Protein AF-A0AAN7FK63-F1 (afdb_monomer_lite)

pLDDT: mean 88.04, std 8.37, range [60.53, 97.31]

Radius of gyration: 12.56 Å; chains: 1; bounding box: 28×24×36 Å

Organism: Quercus rubra (NCBI:txid3512)

Secondary structure (DSSP, 8-state):
-HHHHHHSEEEEEE-STTEEEEEEE-SS-EEEEEEE--SS--EEEEETTEEEEE-SSPEEEETTSSS--EETT-----

Foldseek 3Di:
DVCQVPPFDWDKDDPPQQWIKIWRDDPVAIWIKTDRQAQQAWDWDQFPNDIDTQGHGWIFTGGRSPDTPDIPPDDDDD

Structure (mmCIF, N/CA/C/O backbone):
data_AF-A0AAN7FK63-F1
#
_entry.id   AF-A0AAN7FK63-F1
#
loop_
_atom_site.group_PDB
_atom_site.id
_atom_site.type_symbol
_atom_site.label_atom_id
_atom_site.label_alt_id
_atom_site.label_comp_id
_atom_site.label_asym_id
_atom_site.label_entity_id
_atom_site.label_seq_id
_atom_site.pdbx_PDB_ins_code
_atom_site.Cartn_x
_atom_site.Cartn_y
_atom_site.Cartn_z
_atom_site.occupancy
_atom_site.B_iso_or_equiv
_atom_site.auth_seq_id
_atom_site.auth_comp_id
_atom_site.auth_asym_id
_atom_site.auth_atom_id
_atom_site.pdbx_PDB_model_num
ATOM 1 N N . MET A 1 1 ? -16.948 6.094 2.308 1.00 77.94 1 MET A N 1
ATOM 2 C CA . MET A 1 1 ? -15.578 6.475 1.908 1.00 77.94 1 MET A CA 1
ATOM 3 C C . MET A 1 1 ? -15.380 7.984 1.9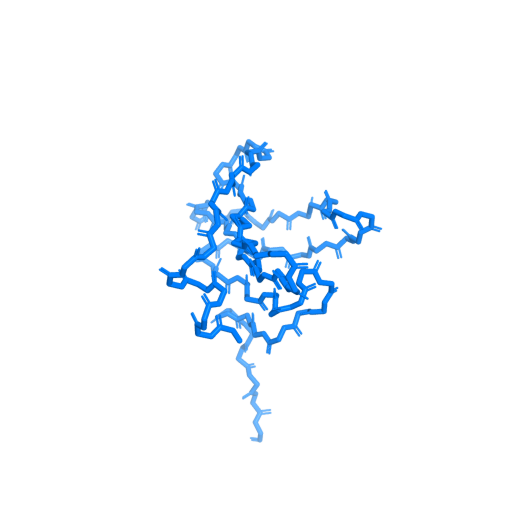66 1.00 77.94 1 MET A C 1
ATOM 5 O O . MET A 1 1 ? -14.476 8.388 2.673 1.00 77.94 1 MET A O 1
ATOM 9 N N . GLU A 1 2 ? -16.204 8.812 1.308 1.00 89.44 2 GLU A N 1
ATOM 10 C CA . GLU A 1 2 ? -16.013 10.280 1.265 1.00 89.44 2 GLU A CA 1
ATOM 11 C C . GLU A 1 2 ? -15.731 10.913 2.638 1.00 89.44 2 GLU A C 1
ATOM 13 O O . GLU A 1 2 ? -14.651 11.458 2.836 1.00 89.44 2 GLU A O 1
ATOM 18 N N . MET A 1 3 ? -16.627 10.728 3.617 1.00 92.00 3 MET A N 1
ATOM 19 C CA . MET A 1 3 ? -16.440 11.253 4.979 1.00 92.00 3 MET A CA 1
ATOM 20 C C . MET A 1 3 ? -15.105 10.840 5.612 1.00 92.00 3 MET A C 1
ATOM 22 O O . MET A 1 3 ? -14.434 11.665 6.227 1.00 92.00 3 MET A O 1
ATOM 26 N N . THR A 1 4 ? -14.706 9.579 5.443 1.00 93.81 4 THR A N 1
ATOM 27 C CA . THR A 1 4 ? -13.441 9.044 5.964 1.00 93.81 4 THR A CA 1
ATOM 28 C C . THR A 1 4 ? -12.233 9.673 5.280 1.00 93.81 4 THR A C 1
ATOM 30 O O . THR A 1 4 ? -11.251 9.971 5.949 1.00 93.81 4 THR A O 1
ATOM 33 N N . LEU A 1 5 ? -12.308 9.908 3.969 1.00 93.12 5 LEU A N 1
ATOM 34 C CA . LEU A 1 5 ? -11.214 10.502 3.201 1.00 93.12 5 LEU A CA 1
ATOM 35 C C . LEU A 1 5 ? -11.024 11.992 3.491 1.00 93.12 5 LEU A C 1
ATOM 37 O O . LEU A 1 5 ? -9.895 12.471 3.453 1.00 93.12 5 LEU A O 1
ATOM 41 N N . THR A 1 6 ? -12.102 12.727 3.769 1.00 94.38 6 THR A N 1
ATOM 42 C CA . THR A 1 6 ? -12.038 14.188 3.933 1.00 94.38 6 THR A CA 1
ATOM 43 C C . THR A 1 6 ? -11.937 14.647 5.386 1.00 94.38 6 THR A C 1
ATOM 45 O O . THR A 1 6 ? -11.489 15.764 5.627 1.00 94.38 6 THR A O 1
ATOM 48 N N . HIS A 1 7 ? -12.341 13.816 6.354 1.00 93.81 7 HIS A N 1
ATOM 49 C CA . HIS A 1 7 ? -12.343 14.170 7.782 1.00 93.81 7 HIS A CA 1
ATOM 50 C C . HIS A 1 7 ? -11.528 13.213 8.661 1.00 93.81 7 HIS A C 1
ATOM 52 O O . HIS A 1 7 ? -11.352 13.477 9.850 1.00 93.81 7 HIS A O 1
AT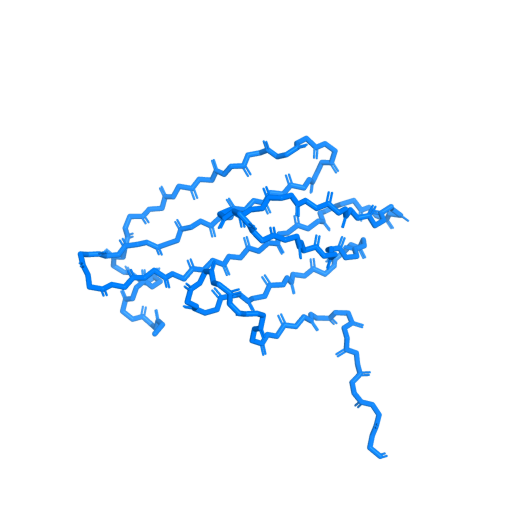OM 58 N N . GLY A 1 8 ? -11.067 12.086 8.112 1.00 94.44 8 GLY A N 1
ATOM 59 C CA . GLY A 1 8 ? -10.283 11.105 8.852 1.00 94.44 8 GLY A CA 1
ATOM 60 C C . GLY A 1 8 ? -8.856 11.569 9.135 1.00 94.44 8 GLY A C 1
ATOM 61 O O . GLY A 1 8 ? -8.287 12.391 8.416 1.00 94.44 8 GLY A O 1
ATOM 62 N N . SER A 1 9 ? -8.254 11.000 10.177 1.00 97.25 9 SER A N 1
ATOM 63 C CA . SER A 1 9 ? -6.817 11.111 10.399 1.00 97.25 9 SER A CA 1
ATOM 64 C C . SER A 1 9 ? -6.065 10.282 9.358 1.00 97.25 9 SER A C 1
ATOM 66 O O . SER A 1 9 ? -6.534 9.228 8.920 1.00 97.25 9 SER A O 1
ATOM 68 N N . VAL A 1 10 ? -4.896 10.778 8.952 1.00 97.31 10 VAL A N 1
ATOM 69 C CA . VAL A 1 10 ? -4.063 10.145 7.926 1.00 97.31 10 VAL A CA 1
ATOM 70 C C . VAL A 1 10 ? -2.814 9.565 8.567 1.00 97.31 10 VAL A C 1
ATOM 72 O O . VAL A 1 10 ? -2.140 10.229 9.353 1.00 97.31 10 VAL A O 1
ATOM 75 N N . SER A 1 11 ? -2.485 8.332 8.200 1.00 97.31 11 SER A N 1
ATOM 76 C CA . SER A 1 11 ? -1.212 7.694 8.532 1.00 97.31 11 SER A CA 1
ATOM 77 C C . SER A 1 11 ? -0.679 6.934 7.326 1.00 97.31 11 SER A C 1
ATOM 79 O O . SER A 1 11 ? -1.453 6.436 6.511 1.00 97.31 11 SER A O 1
ATOM 81 N N . THR A 1 12 ? 0.643 6.847 7.206 1.00 97.06 12 THR A N 1
ATOM 82 C CA . THR A 1 12 ? 1.297 6.141 6.101 1.00 97.06 12 THR A CA 1
ATOM 83 C C . THR A 1 12 ? 2.300 5.145 6.652 1.00 97.06 12 THR A C 1
ATOM 85 O O . THR A 1 12 ? 3.096 5.479 7.527 1.00 97.06 12 THR A O 1
ATOM 88 N N . ILE A 1 13 ? 2.261 3.929 6.117 1.00 96.50 13 ILE A N 1
ATOM 89 C CA . ILE A 1 13 ? 3.257 2.887 6.345 1.00 96.50 13 ILE A CA 1
ATOM 90 C C . ILE A 1 13 ? 4.130 2.806 5.097 1.00 96.50 13 ILE A C 1
ATOM 92 O O . ILE A 1 13 ? 3.612 2.661 3.988 1.00 96.50 13 ILE A O 1
ATOM 96 N N . ASP A 1 14 ? 5.440 2.899 5.289 1.00 95.44 14 ASP A N 1
ATOM 97 C CA . ASP A 1 14 ? 6.435 2.693 4.241 1.00 95.44 14 ASP A CA 1
ATOM 98 C C . ASP A 1 14 ? 6.905 1.232 4.269 1.00 95.44 14 ASP A C 1
ATOM 100 O O . ASP A 1 14 ? 7.357 0.734 5.303 1.00 95.44 14 ASP A O 1
ATOM 104 N N . PHE A 1 15 ? 6.770 0.537 3.140 1.00 94.25 15 PHE A N 1
ATOM 105 C CA . PHE A 1 15 ? 7.255 -0.834 2.955 1.00 94.25 15 PHE A CA 1
ATOM 106 C C . PHE A 1 15 ? 8.635 -0.880 2.281 1.00 94.25 15 PHE A C 1
ATOM 108 O O . PHE A 1 15 ? 9.151 -1.966 2.012 1.00 94.25 15 PHE A O 1
ATOM 115 N N . ASN A 1 16 ? 9.266 0.278 2.073 1.00 92.12 16 ASN A N 1
ATOM 116 C CA . ASN A 1 16 ? 10.449 0.513 1.254 1.00 92.12 16 ASN A CA 1
ATOM 117 C C . ASN A 1 16 ? 10.198 0.245 -0.238 1.00 92.12 16 ASN A C 1
ATOM 119 O O . ASN A 1 16 ? 9.103 -0.113 -0.667 1.00 92.12 16 ASN A O 1
ATOM 123 N N . ASN A 1 17 ? 11.237 0.453 -1.056 1.00 89.75 17 ASN A N 1
ATOM 124 C CA . ASN A 1 17 ? 11.207 0.227 -2.506 1.00 89.75 17 ASN A CA 1
ATOM 125 C C . ASN A 1 17 ? 10.029 0.924 -3.218 1.00 89.75 17 ASN A C 1
ATOM 127 O O . ASN A 1 17 ? 9.448 0.381 -4.156 1.00 89.75 17 ASN A O 1
ATOM 131 N N . SER A 1 18 ? 9.675 2.127 -2.752 1.00 92.44 18 SER A N 1
ATOM 132 C CA . SER A 1 18 ? 8.576 2.937 -3.293 1.00 92.44 18 SER A CA 1
ATOM 133 C C . SER A 1 18 ? 7.178 2.329 -3.111 1.00 92.44 18 SER A C 1
ATOM 135 O O . SER A 1 18 ? 6.249 2.714 -3.822 1.00 92.44 18 SER A O 1
ATOM 137 N N . VAL A 1 19 ? 7.014 1.418 -2.149 1.00 93.81 19 VAL A N 1
ATOM 138 C CA . VAL A 1 19 ? 5.730 0.803 -1.806 1.00 93.81 19 VAL A CA 1
ATOM 139 C C . VAL A 1 19 ? 5.221 1.367 -0.486 1.00 93.81 19 VAL A C 1
ATOM 141 O O . VAL A 1 19 ? 5.950 1.415 0.503 1.00 93.81 19 VAL A O 1
ATOM 144 N N . SER A 1 20 ? 3.955 1.772 -0.444 1.00 95.31 20 SER A N 1
ATOM 145 C CA . SER A 1 20 ? 3.348 2.355 0.751 1.00 95.31 20 SER A CA 1
ATOM 146 C C . SER A 1 20 ? 1.886 1.953 0.926 1.00 95.31 20 SER A C 1
ATOM 148 O O . SER A 1 20 ? 1.198 1.579 -0.026 1.00 95.31 20 SER A O 1
ATOM 150 N N . ALA A 1 21 ? 1.405 2.049 2.166 1.00 95.81 21 ALA A N 1
ATOM 151 C CA . ALA A 1 21 ? -0.018 2.033 2.482 1.00 95.81 21 ALA A CA 1
ATOM 152 C C . ALA A 1 21 ? -0.400 3.332 3.189 1.00 95.81 21 ALA A C 1
ATOM 154 O O . ALA A 1 21 ? 0.119 3.624 4.265 1.00 95.81 21 ALA A O 1
ATOM 155 N N . THR A 1 22 ? -1.330 4.087 2.614 1.00 96.50 22 THR A N 1
ATOM 156 C CA . THR A 1 22 ? -1.921 5.269 3.247 1.00 96.50 22 THR A CA 1
ATOM 157 C C . THR A 1 22 ? -3.293 4.909 3.794 1.00 96.50 22 THR A C 1
ATOM 159 O O . THR A 1 22 ? -4.160 4.442 3.055 1.00 96.50 22 THR A O 1
ATOM 162 N N . ILE A 1 23 ? -3.483 5.125 5.091 1.00 96.88 23 ILE A N 1
ATOM 163 C CA . ILE A 1 23 ? -4.707 4.835 5.830 1.00 96.88 23 ILE A CA 1
ATOM 164 C C . ILE A 1 23 ? -5.378 6.150 6.207 1.00 96.88 23 ILE A C 1
ATOM 166 O O . ILE A 1 23 ? -4.772 6.992 6.869 1.00 96.88 23 ILE A O 1
ATOM 170 N N . TYR A 1 24 ? -6.646 6.273 5.832 1.00 97.06 24 TYR A N 1
ATOM 171 C CA . TYR A 1 24 ? -7.570 7.295 6.305 1.00 97.06 24 TYR A CA 1
ATOM 172 C C . TYR A 1 24 ? -8.519 6.647 7.308 1.00 97.06 24 TYR A C 1
ATOM 174 O O . TYR A 1 24 ? -9.120 5.620 6.991 1.00 97.06 24 TYR A O 1
ATOM 182 N N . ALA A 1 25 ? -8.660 7.214 8.505 1.00 96.56 25 ALA A N 1
ATOM 183 C CA . ALA A 1 25 ? -9.487 6.622 9.555 1.00 96.56 25 ALA A CA 1
ATOM 184 C C . ALA A 1 25 ? -10.319 7.655 10.323 1.00 96.56 25 ALA A C 1
ATOM 186 O O . ALA A 1 25 ? -9.837 8.715 10.713 1.00 96.56 25 ALA A O 1
ATOM 187 N N . THR A 1 26 ? -11.574 7.309 10.586 1.00 96.00 26 THR A N 1
ATOM 188 C CA . THR A 1 26 ? -12.431 7.942 11.595 1.00 96.00 26 THR A CA 1
ATOM 189 C C . THR A 1 26 ? -12.704 6.934 12.712 1.00 96.00 26 THR A C 1
ATOM 191 O O . THR A 1 26 ? -12.279 5.781 12.642 1.00 96.00 26 THR A O 1
ATOM 194 N N . ASN A 1 27 ? -13.450 7.337 13.742 1.00 93.50 27 ASN A N 1
ATOM 195 C CA . ASN A 1 27 ? -13.898 6.406 14.785 1.00 93.50 27 ASN A CA 1
ATOM 196 C C . ASN A 1 27 ? -14.846 5.313 14.252 1.00 93.50 27 ASN A C 1
ATOM 198 O O . ASN A 1 27 ? -15.044 4.299 14.913 1.00 93.50 27 ASN A O 1
ATOM 202 N N . GLU A 1 28 ? -15.451 5.530 13.083 1.00 92.12 28 GLU A N 1
ATOM 203 C CA . GLU A 1 28 ? -16.511 4.686 12.523 1.00 92.12 28 GLU A CA 1
ATOM 204 C C . GLU A 1 28 ? -16.001 3.770 11.406 1.00 92.12 28 GLU A C 1
ATOM 206 O O . GLU A 1 28 ? -16.500 2.657 11.241 1.00 92.12 28 GLU A O 1
ATOM 211 N N . SER A 1 29 ? -15.020 4.223 10.619 1.00 94.12 29 SER A N 1
ATOM 212 C CA . SER A 1 29 ? -14.540 3.481 9.454 1.00 94.12 29 SER A CA 1
ATOM 213 C C . SER A 1 29 ? -13.125 3.872 9.036 1.00 94.12 29 SER A C 1
ATOM 215 O O . SER A 1 29 ? -12.601 4.919 9.414 1.00 94.12 29 SER A O 1
ATOM 217 N N . SER A 1 30 ? -12.519 3.040 8.191 1.00 95.19 30 SER A N 1
ATOM 218 C CA . SER A 1 30 ? -11.223 3.299 7.570 1.00 95.19 30 SER A CA 1
ATOM 219 C C . SER A 1 30 ? -11.255 3.009 6.071 1.00 95.19 30 SER A C 1
ATOM 221 O O . SER A 1 30 ? -12.053 2.201 5.601 1.00 95.19 30 SER A O 1
ATOM 223 N N . SER A 1 31 ? -10.392 3.690 5.319 1.00 94.75 31 SER A N 1
ATOM 224 C CA . SER A 1 31 ? -10.168 3.466 3.890 1.00 94.75 31 SER A CA 1
ATOM 225 C C . SER A 1 31 ? -8.676 3.542 3.590 1.00 94.75 31 SER A C 1
ATOM 227 O O . SER A 1 31 ? -7.972 4.396 4.132 1.00 94.75 31 SER A O 1
ATOM 229 N N . CYS A 1 32 ? -8.192 2.644 2.736 1.00 94.62 32 CYS A N 1
ATOM 230 C CA . CYS A 1 32 ? -6.769 2.474 2.486 1.00 94.62 32 CYS A CA 1
ATOM 231 C C . CYS A 1 32 ? -6.429 2.568 0.999 1.00 94.62 32 CYS A C 1
ATOM 233 O O . CYS A 1 32 ? -7.169 2.085 0.139 1.00 94.62 32 CYS A O 1
ATOM 235 N N . PHE A 1 33 ? -5.262 3.138 0.716 1.00 94.00 33 PHE A N 1
ATOM 236 C CA . PHE A 1 33 ? -4.634 3.130 -0.599 1.00 94.00 33 PHE A CA 1
ATOM 237 C C . PHE A 1 33 ? -3.294 2.419 -0.494 1.00 94.00 33 PHE A C 1
ATOM 239 O 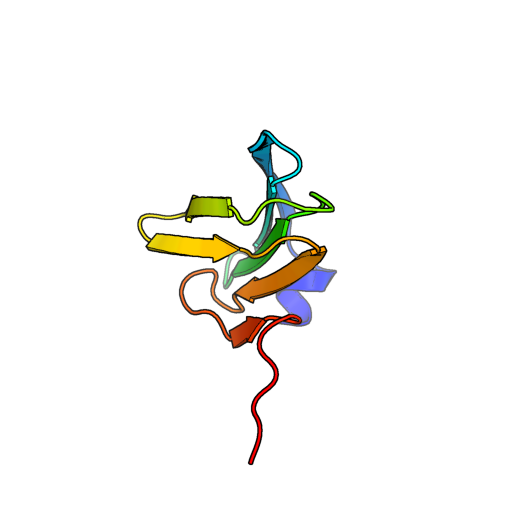O . PHE A 1 33 ? -2.458 2.804 0.322 1.00 94.00 33 PHE A O 1
ATOM 246 N N . LEU A 1 34 ? -3.094 1.391 -1.314 1.00 93.62 34 LEU A N 1
ATOM 247 C CA . LEU A 1 34 ? -1.804 0.728 -1.469 1.00 93.62 34 LEU A CA 1
ATOM 248 C C . LEU A 1 34 ? -1.183 1.235 -2.767 1.00 93.62 34 LEU A C 1
ATOM 250 O O . LEU A 1 34 ? -1.761 1.069 -3.845 1.00 93.62 34 LEU A O 1
ATOM 254 N N . GLY A 1 35 ? -0.039 1.896 -2.650 1.00 92.19 35 GLY A N 1
ATOM 255 C CA . GLY A 1 35 ? 0.685 2.473 -3.773 1.00 92.19 35 GLY A CA 1
ATOM 256 C C . GLY A 1 35 ? 1.990 1.733 -4.008 1.00 92.19 35 GLY A C 1
ATOM 257 O O . GLY A 1 35 ? 2.702 1.412 -3.060 1.00 92.19 35 GLY A O 1
ATOM 258 N N . ASN A 1 36 ? 2.317 1.500 -5.274 1.00 92.50 36 ASN A N 1
ATOM 259 C CA . ASN A 1 36 ? 3.650 1.092 -5.689 1.00 92.50 36 ASN A CA 1
ATOM 260 C C . ASN A 1 36 ? 4.135 2.065 -6.767 1.00 92.50 36 ASN A C 1
ATOM 262 O O . ASN A 1 36 ? 3.779 1.961 -7.940 1.00 92.50 36 ASN A O 1
ATOM 266 N N . ALA A 1 37 ? 4.941 3.036 -6.344 1.00 88.75 37 ALA A N 1
ATOM 267 C CA . ALA A 1 37 ? 5.534 4.036 -7.223 1.00 88.75 37 ALA A CA 1
ATOM 268 C C . ALA A 1 37 ? 6.814 3.535 -7.918 1.00 88.75 37 ALA A C 1
ATOM 270 O O . ALA A 1 37 ? 7.504 4.316 -8.575 1.00 88.75 37 ALA A O 1
ATOM 271 N N . ASN A 1 38 ? 7.152 2.247 -7.788 1.00 86.00 3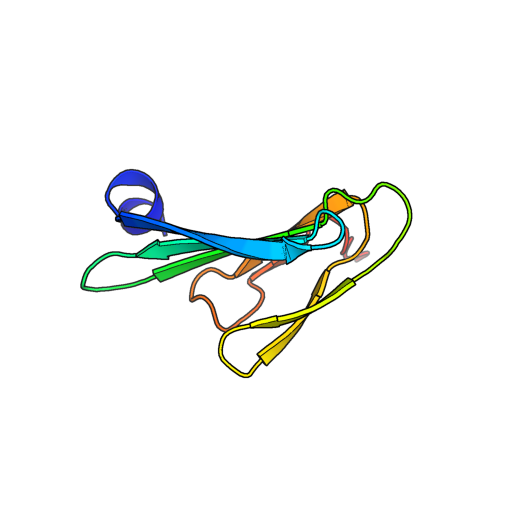8 ASN A N 1
ATOM 272 C CA . ASN A 1 38 ? 8.213 1.654 -8.582 1.00 86.00 38 ASN A CA 1
ATOM 273 C C . ASN A 1 38 ? 7.790 1.602 -10.057 1.00 86.00 38 ASN A C 1
ATOM 275 O O . ASN A 1 38 ? 6.666 1.225 -10.388 1.00 86.00 38 ASN A O 1
ATOM 279 N N . SER A 1 39 ? 8.704 1.970 -10.952 1.00 79.25 39 SER A N 1
ATOM 280 C CA . SER A 1 39 ? 8.432 2.026 -12.387 1.00 79.25 39 SER A CA 1
ATOM 281 C C . SER A 1 39 ? 8.462 0.668 -13.089 1.00 79.25 39 SER A C 1
ATOM 283 O O . SER A 1 39 ? 8.042 0.581 -14.240 1.00 79.25 39 SER A O 1
ATOM 285 N N . THR A 1 40 ? 8.989 -0.370 -12.435 1.00 82.62 40 THR A N 1
ATOM 286 C CA . THR A 1 40 ? 9.333 -1.642 -13.091 1.00 82.62 40 THR A CA 1
ATOM 287 C C . THR A 1 40 ? 9.023 -2.891 -12.275 1.00 82.62 40 THR A C 1
ATOM 289 O O . THR A 1 40 ? 8.785 -3.937 -12.871 1.00 82.62 40 THR A O 1
ATOM 292 N N . THR A 1 41 ? 9.033 -2.823 -10.942 1.00 88.31 41 THR A N 1
ATOM 293 C CA . THR A 1 41 ? 8.891 -4.013 -10.095 1.00 88.31 41 THR A CA 1
ATOM 294 C C . THR A 1 41 ? 7.564 -4.045 -9.358 1.00 88.31 41 THR A C 1
ATOM 296 O O . THR A 1 41 ? 7.254 -3.140 -8.579 1.00 88.31 41 THR A O 1
ATOM 299 N N . ASP A 1 42 ? 6.836 -5.142 -9.534 1.00 89.25 42 ASP A N 1
ATOM 300 C CA . ASP A 1 42 ? 5.688 -5.485 -8.703 1.00 89.25 42 ASP A CA 1
ATOM 301 C C . ASP A 1 42 ? 6.120 -5.745 -7.256 1.00 89.25 42 ASP A C 1
ATOM 303 O O . ASP A 1 42 ? 7.238 -6.193 -6.983 1.00 89.25 42 ASP A O 1
ATOM 307 N N . ALA A 1 43 ? 5.210 -5.495 -6.321 1.00 90.50 43 ALA A N 1
ATOM 308 C CA . ALA A 1 43 ? 5.425 -5.724 -4.905 1.00 90.50 43 ALA A CA 1
ATOM 309 C C . ALA A 1 43 ? 4.353 -6.644 -4.329 1.00 90.50 43 ALA A C 1
ATOM 311 O O . ALA A 1 43 ? 3.181 -6.589 -4.696 1.00 90.50 43 ALA A O 1
ATOM 312 N N . THR A 1 44 ? 4.759 -7.479 -3.379 1.00 91.88 44 THR A N 1
ATOM 313 C CA . THR A 1 44 ? 3.838 -8.227 -2.525 1.00 91.88 44 THR A CA 1
ATOM 314 C C . THR A 1 44 ? 4.057 -7.769 -1.095 1.00 91.88 44 THR A C 1
ATOM 316 O O . THR A 1 44 ? 5.152 -7.934 -0.562 1.00 91.88 44 THR A O 1
ATOM 319 N N . ILE A 1 45 ? 3.029 -7.188 -0.482 1.00 92.25 45 ILE A N 1
ATOM 320 C CA . ILE A 1 45 ? 3.095 -6.667 0.887 1.00 92.25 45 ILE A CA 1
ATOM 321 C C . ILE A 1 45 ? 2.109 -7.390 1.793 1.00 92.25 45 ILE A C 1
ATOM 323 O O . ILE A 1 45 ? 1.040 -7.816 1.356 1.00 92.25 45 ILE A O 1
ATOM 327 N N . ASN A 1 46 ? 2.466 -7.506 3.072 1.00 93.62 46 ASN A N 1
ATOM 328 C CA . ASN A 1 46 ? 1.535 -7.913 4.114 1.00 93.62 46 ASN A CA 1
ATOM 329 C C . ASN A 1 46 ? 1.011 -6.658 4.815 1.00 93.62 46 ASN A C 1
ATOM 331 O O . ASN A 1 46 ? 1.779 -5.917 5.429 1.00 93.62 46 ASN A O 1
ATOM 335 N N . PHE A 1 47 ? -0.290 -6.416 4.705 1.00 92.62 47 PHE A N 1
ATOM 336 C CA . PHE A 1 47 ? -0.951 -5.264 5.295 1.00 92.62 47 PHE A CA 1
ATOM 337 C C . PHE A 1 47 ? -2.195 -5.717 6.062 1.00 92.62 47 PHE A C 1
ATOM 339 O O . PHE A 1 47 ? -3.084 -6.366 5.513 1.00 92.62 47 PHE A O 1
ATOM 346 N N . GLN A 1 48 ? -2.239 -5.396 7.359 1.00 90.75 48 GLN A N 1
ATOM 347 C CA . GLN A 1 48 ? -3.309 -5.803 8.284 1.00 90.75 48 GLN A CA 1
ATOM 348 C C . GLN A 1 48 ? -3.625 -7.311 8.250 1.00 90.75 48 GLN A C 1
ATOM 350 O O . GLN A 1 48 ? -4.783 -7.717 8.326 1.00 90.75 48 GLN A O 1
ATOM 355 N N . GLY A 1 49 ? -2.592 -8.148 8.114 1.00 89.81 49 GLY A N 1
ATOM 356 C CA . GLY A 1 49 ? -2.731 -9.606 8.079 1.00 89.81 49 GLY A CA 1
ATOM 357 C C . GLY A 1 49 ? -3.162 -10.178 6.726 1.00 89.81 49 GLY A C 1
ATOM 358 O O . GLY A 1 49 ? -3.274 -11.395 6.609 1.00 89.81 49 GLY A O 1
ATOM 359 N N . ASN A 1 50 ? -3.361 -9.338 5.706 1.00 88.31 50 ASN A N 1
ATOM 360 C CA . ASN A 1 50 ? -3.694 -9.757 4.347 1.00 88.31 50 ASN A CA 1
ATOM 361 C C . ASN A 1 50 ? -2.510 -9.525 3.405 1.00 88.31 50 ASN A C 1
ATOM 363 O O . ASN A 1 50 ? -1.764 -8.553 3.547 1.00 88.31 50 ASN A O 1
ATOM 367 N N . GLN A 1 51 ? -2.343 -10.414 2.429 1.00 90.69 51 GLN A N 1
ATOM 368 C CA . GLN A 1 51 ? -1.317 -10.284 1.401 1.00 90.69 51 GLN A CA 1
ATOM 369 C C . GLN A 1 51 ? -1.902 -9.594 0.169 1.00 90.69 51 GLN A C 1
ATOM 371 O O . GLN A 1 51 ? -2.894 -10.058 -0.388 1.00 90.69 51 GLN A O 1
ATOM 376 N N . TYR A 1 52 ? -1.262 -8.515 -0.276 1.00 88.25 52 TYR A N 1
ATOM 377 C CA . TYR A 1 52 ? -1.671 -7.763 -1.458 1.00 88.25 52 TYR A CA 1
ATOM 378 C C . TYR A 1 52 ? -0.561 -7.778 -2.498 1.00 88.25 52 TYR A C 1
ATOM 380 O O . TYR A 1 52 ? 0.590 -7.468 -2.189 1.00 88.25 52 TYR A O 1
ATOM 388 N N . MET A 1 53 ? -0.925 -8.109 -3.736 1.00 87.44 53 MET A N 1
ATOM 389 C CA . MET A 1 53 ? -0.073 -7.890 -4.897 1.00 87.44 53 MET A CA 1
ATOM 390 C C . MET A 1 53 ? -0.357 -6.488 -5.435 1.00 87.44 53 MET A C 1
ATOM 392 O O . MET A 1 53 ? -1.466 -6.206 -5.886 1.00 87.44 53 MET A O 1
ATOM 396 N N . VAL A 1 54 ? 0.643 -5.617 -5.370 1.00 86.81 54 VAL A N 1
ATOM 397 C CA . VAL A 1 54 ? 0.590 -4.232 -5.836 1.00 86.81 54 VAL A CA 1
ATOM 398 C C . VAL A 1 54 ? 1.548 -4.130 -7.025 1.00 86.81 54 VAL A C 1
ATOM 400 O O . VAL A 1 54 ? 2.763 -4.049 -6.812 1.00 86.81 54 VAL A O 1
ATOM 403 N N . PRO A 1 55 ? 1.051 -4.199 -8.276 1.00 85.31 55 PRO A N 1
ATOM 404 C CA . PRO A 1 55 ? 1.918 -4.131 -9.452 1.00 85.31 55 PRO A CA 1
ATOM 405 C C . PRO A 1 55 ? 2.703 -2.813 -9.510 1.00 85.31 55 PRO A C 1
ATOM 407 O O . PRO A 1 55 ? 2.423 -1.918 -8.719 1.00 85.31 55 PRO A O 1
ATOM 410 N N . ALA A 1 56 ? 3.685 -2.680 -10.403 1.00 83.44 56 ALA A N 1
ATOM 411 C CA . ALA A 1 56 ? 4.452 -1.439 -10.602 1.00 83.44 56 ALA A CA 1
ATOM 412 C C . ALA A 1 56 ? 3.621 -0.361 -11.323 1.00 83.44 56 ALA A C 1
ATOM 414 O O . ALA A 1 56 ? 2.977 -0.679 -12.324 1.00 83.44 56 ALA A O 1
ATOM 415 N N . TRP A 1 57 ? 3.617 0.882 -10.811 1.00 74.56 57 TRP A N 1
ATOM 416 C CA . TRP A 1 57 ? 2.776 2.046 -11.179 1.00 74.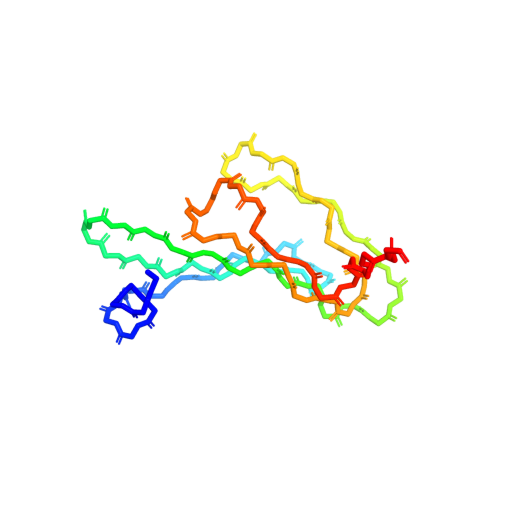56 57 TRP A CA 1
ATOM 417 C C . TRP A 1 57 ? 1.321 2.175 -10.656 1.00 74.56 57 TRP A C 1
ATOM 419 O O . TRP A 1 57 ? 0.906 3.325 -10.469 1.00 74.56 57 TRP A O 1
ATOM 429 N N . PRO A 1 58 ? 0.484 1.132 -10.454 1.00 73.75 58 PRO A N 1
ATOM 430 C CA . PRO A 1 58 ? -0.903 1.318 -10.076 1.00 73.75 58 PRO A CA 1
ATOM 431 C C . PRO A 1 58 ? -1.103 1.737 -8.628 1.00 73.75 58 PRO A C 1
ATOM 433 O O 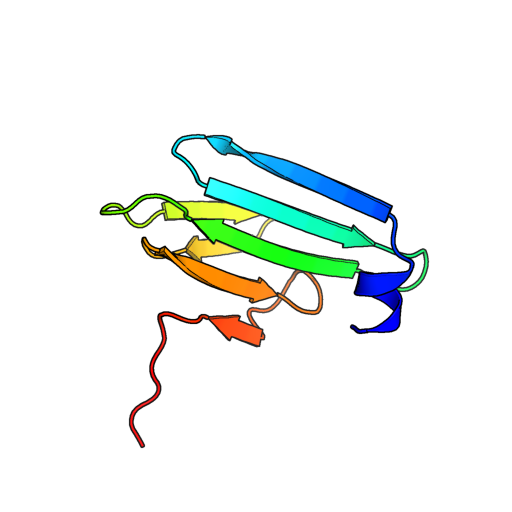. PRO A 1 58 ? -0.304 1.476 -7.726 1.00 73.75 58 PRO A O 1
ATOM 436 N N . VAL A 1 59 ? -2.288 2.299 -8.415 1.00 74.00 59 VAL A N 1
ATOM 437 C CA . VAL A 1 59 ? -2.886 2.469 -7.098 1.00 74.00 59 VAL A CA 1
ATOM 438 C C . VAL A 1 59 ? -3.934 1.379 -6.909 1.00 74.00 59 VAL A C 1
ATOM 440 O O . VAL A 1 59 ? -4.801 1.168 -7.762 1.00 74.00 59 VAL A O 1
ATOM 443 N N . THR A 1 60 ? -3.864 0.696 -5.769 1.00 79.00 60 THR A N 1
ATOM 444 C CA . THR A 1 60 ? -4.906 -0.222 -5.304 1.00 79.00 60 THR A CA 1
ATOM 445 C C . THR A 1 60 ? -5.738 0.473 -4.232 1.00 79.00 60 THR A C 1
ATOM 447 O O . THR A 1 60 ? -5.206 0.935 -3.223 1.00 79.00 60 THR A O 1
ATOM 450 N N . ILE A 1 61 ? -7.047 0.555 -4.450 1.00 85.56 61 ILE A N 1
ATOM 451 C CA . ILE A 1 61 ? -8.018 1.145 -3.530 1.00 85.56 61 ILE A CA 1
ATOM 452 C C . ILE A 1 61 ? -8.654 0.013 -2.723 1.00 85.56 61 ILE A C 1
ATOM 454 O O . ILE A 1 61 ? -9.262 -0.902 -3.284 1.00 85.56 61 ILE A O 1
ATOM 458 N N . VAL A 1 62 ? -8.541 0.101 -1.400 1.00 87.75 62 VAL A N 1
ATOM 459 C CA . VAL A 1 62 ? -9.064 -0.873 -0.435 1.00 87.75 62 VAL A CA 1
ATOM 460 C C . VAL A 1 62 ? -10.056 -0.137 0.482 1.00 87.75 62 VAL A C 1
ATOM 462 O O . VAL A 1 62 ? -9.652 0.430 1.504 1.00 87.75 62 VAL A O 1
ATOM 465 N N . PRO A 1 63 ? -11.351 -0.059 0.108 1.00 85.62 63 PRO A N 1
ATOM 466 C CA . PRO A 1 63 ? -12.316 0.861 0.719 1.00 85.62 63 PRO A CA 1
ATOM 467 C C . PRO A 1 63 ? -12.557 0.675 2.213 1.00 85.62 63 PRO A C 1
ATOM 469 O O . PRO A 1 63 ? -12.919 1.638 2.882 1.00 85.62 63 PRO A O 1
ATOM 472 N N . ASP A 1 64 ? -12.361 -0.544 2.704 1.00 87.81 64 ASP A N 1
ATOM 473 C CA . ASP A 1 64 ? -12.542 -0.985 4.088 1.00 87.81 64 ASP A CA 1
ATOM 474 C C . ASP A 1 64 ? -11.217 -1.444 4.731 1.00 87.81 64 ASP A C 1
ATOM 476 O O . ASP A 1 64 ? -11.220 -2.086 5.783 1.00 87.81 64 ASP A O 1
ATOM 480 N N . CYS A 1 65 ? -10.083 -1.169 4.070 1.00 87.19 65 CYS A N 1
ATOM 481 C CA . CYS A 1 65 ? -8.744 -1.650 4.425 1.00 87.19 65 CYS A CA 1
ATOM 482 C C . CYS A 1 65 ? -8.576 -3.182 4.482 1.00 87.19 65 CYS A C 1
ATOM 484 O O . CYS A 1 65 ? -7.558 -3.664 4.984 1.00 87.19 65 CYS A O 1
ATOM 486 N N . LYS A 1 66 ? -9.536 -3.949 3.953 1.00 86.75 66 LYS A N 1
ATOM 487 C CA . LYS A 1 66 ? -9.538 -5.419 3.978 1.00 86.75 66 LYS A CA 1
ATOM 488 C C . LYS A 1 66 ? -9.722 -6.048 2.602 1.00 86.75 66 LYS A C 1
ATOM 490 O O . LYS A 1 66 ? -9.065 -7.036 2.299 1.00 86.75 66 LYS A O 1
ATOM 495 N N . ASN A 1 67 ? -10.619 -5.505 1.787 1.00 84.50 67 ASN A N 1
ATOM 496 C CA . ASN A 1 67 ? -10.987 -6.045 0.489 1.00 84.50 67 ASN A CA 1
ATOM 497 C C . ASN A 1 67 ? -10.600 -5.058 -0.612 1.00 84.50 67 ASN A C 1
ATOM 499 O O . ASN A 1 67 ? -10.952 -3.877 -0.567 1.00 84.50 67 ASN A O 1
ATOM 503 N N . GLU A 1 68 ? -9.871 -5.542 -1.618 1.00 83.12 68 GLU A N 1
ATOM 504 C CA . GLU A 1 68 ? -9.568 -4.747 -2.807 1.00 83.12 68 GLU A CA 1
ATOM 505 C C . GLU A 1 68 ? -10.875 -4.380 -3.521 1.00 83.12 68 GLU A C 1
ATOM 507 O O . GLU A 1 68 ? -11.602 -5.255 -3.987 1.00 83.12 68 GLU A O 1
ATOM 512 N N . GLY A 1 69 ? -11.174 -3.083 -3.602 1.00 81.56 69 GLY A N 1
ATOM 513 C CA . GLY A 1 69 ? -12.331 -2.575 -4.338 1.00 81.56 69 GLY A CA 1
ATOM 514 C C . GLY A 1 69 ? -11.993 -2.204 -5.779 1.00 81.56 69 GLY A C 1
ATOM 515 O O . GLY A 1 69 ? -12.845 -2.313 -6.657 1.00 81.56 69 GLY A O 1
ATOM 516 N N . TYR A 1 70 ? -10.758 -1.753 -6.027 1.00 81.50 70 TYR A N 1
ATOM 517 C CA . TYR A 1 70 ? -10.293 -1.367 -7.357 1.00 81.50 70 TYR A CA 1
ATOM 518 C C . TYR A 1 70 ? -8.764 -1.376 -7.450 1.00 81.50 70 TYR A C 1
ATOM 520 O O . TYR A 1 70 ? -8.079 -1.004 -6.500 1.00 81.50 70 TYR A O 1
ATOM 528 N N . ASN A 1 71 ? -8.221 -1.728 -8.614 1.00 78.31 71 ASN A N 1
ATOM 529 C CA . ASN A 1 71 ? -6.795 -1.634 -8.918 1.00 78.31 71 ASN A CA 1
ATOM 530 C C . ASN A 1 71 ? -6.627 -1.050 -10.325 1.00 78.31 71 ASN A C 1
ATOM 532 O O . ASN A 1 71 ? -7.158 -1.602 -11.286 1.00 78.31 71 ASN A O 1
ATOM 536 N N . THR A 1 72 ? -5.885 0.053 -10.463 1.00 77.69 72 THR A N 1
ATOM 537 C CA . THR A 1 72 ? -5.761 0.767 -11.748 1.00 77.69 72 THR A CA 1
ATOM 538 C C . THR A 1 72 ? -5.015 -0.018 -12.835 1.00 77.69 72 THR A C 1
ATOM 540 O O . THR A 1 72 ? -5.121 0.348 -14.000 1.00 77.69 72 THR A O 1
ATOM 543 N N . ALA A 1 73 ? -4.265 -1.072 -12.491 1.00 75.00 73 ALA A N 1
ATOM 544 C CA . ALA A 1 73 ? -3.607 -1.957 -13.460 1.00 75.00 73 ALA A CA 1
ATOM 545 C C . ALA A 1 73 ? -4.463 -3.170 -13.854 1.00 75.00 73 ALA A C 1
ATOM 547 O O . ALA A 1 73 ? -4.184 -3.807 -14.870 1.00 75.00 73 ALA A O 1
ATOM 548 N N . LYS A 1 74 ? -5.509 -3.508 -13.086 1.00 74.31 74 LYS A N 1
ATOM 549 C CA . LYS A 1 74 ? -6.423 -4.603 -13.435 1.00 74.31 74 LYS A CA 1
ATOM 550 C C . LYS A 1 74 ? -7.477 -4.095 -14.420 1.00 74.31 74 LYS A C 1
ATOM 552 O O . LYS A 1 74 ? -8.541 -3.629 -14.026 1.00 74.31 74 LYS A O 1
ATOM 557 N N . VAL A 1 75 ? -7.181 -4.202 -15.715 1.00 69.19 75 VAL A N 1
ATOM 558 C CA . VAL A 1 75 ? -8.168 -3.960 -16.779 1.00 69.19 75 VAL A CA 1
ATOM 559 C C . VAL A 1 75 ? -9.045 -5.203 -16.928 1.00 69.19 75 VAL A C 1
ATOM 561 O O . VAL A 1 75 ? -8.554 -6.273 -17.289 1.00 69.19 75 VAL A O 1
ATOM 564 N N . ILE A 1 76 ? -10.342 -5.073 -16.647 1.00 70.31 76 ILE A N 1
ATOM 565 C CA . ILE A 1 76 ? -11.325 -6.122 -16.939 1.00 70.31 76 ILE A CA 1
ATOM 566 C C . ILE A 1 76 ? -11.704 -5.997 -18.418 1.00 70.31 76 ILE A C 1
ATOM 568 O O . ILE A 1 76 ? -12.293 -4.994 -18.817 1.00 70.31 76 ILE A O 1
ATOM 572 N N . TYR A 1 77 ? -11.369 -7.004 -19.226 1.00 60.66 77 TYR A N 1
ATOM 573 C CA . TYR A 1 77 ? -11.922 -7.151 -20.573 1.00 60.66 77 TYR A CA 1
ATOM 574 C C . TYR A 1 77 ? -13.237 -7.933 -20.474 1.00 60.66 77 TYR A C 1
ATOM 576 O O . TYR A 1 77 ? -13.265 -9.009 -19.873 1.00 60.66 77 TYR A O 1
ATOM 584 N N . ILE A 1 78 ? -14.310 -7.358 -21.021 1.00 60.53 78 ILE A N 1
ATOM 585 C CA . ILE A 1 78 ? -15.648 -7.959 -21.150 1.00 60.53 78 ILE A CA 1
ATOM 586 C C . ILE A 1 78 ? -15.870 -8.502 -22.557 1.00 60.53 78 ILE A C 1
ATOM 588 O O . ILE A 1 78 ? -15.343 -7.883 -23.510 1.00 60.53 78 ILE A O 1
#

InterPro domains:
  IPR041392 Beta-galactosidase, beta-sandwich domain [PF17834] (21-75)

Sequence (78 aa):
MEMTLTHGSVSTIDFNNSVSATIYATNESSSCFLGNANSTTDATINFQGNQYMVPAWPVTIVPDCKNEGYNTAKVIYI